Protein AF-A0A0B7C288-F1 (afdb_monomer)

Sequence (75 aa):
IINSSHNTYLTGRQFGGRSSVEMYRQVLLAGCRCVELDCWDGRNEDQEPIITHGKAMCTDILFKDVIQAIKETAF

Structure (mmCIF, N/CA/C/O backbone):
data_AF-A0A0B7C288-F1
#
_entry.id   AF-A0A0B7C288-F1
#
loop_
_atom_site.group_PDB
_atom_site.id
_atom_site.type_symbol
_atom_site.label_atom_id
_atom_site.label_alt_id
_atom_site.label_comp_id
_atom_site.label_asym_id
_atom_site.label_entity_id
_atom_site.label_seq_id
_atom_site.pdbx_PDB_ins_code
_atom_site.Cartn_x
_atom_site.Cartn_y
_atom_site.Cartn_z
_atom_site.occupancy
_atom_site.B_iso_or_equiv
_atom_site.auth_seq_id
_atom_site.auth_comp_id
_atom_site.auth_asym_id
_atom_site.auth_atom_id
_atom_site.pdbx_PDB_model_num
ATOM 1 N N . ILE A 1 1 ? 8.655 -20.036 -10.053 1.00 88.06 1 ILE A N 1
ATOM 2 C CA . ILE A 1 1 ? 9.169 -18.971 -9.154 1.00 88.06 1 ILE A CA 1
ATOM 3 C C . ILE A 1 1 ? 8.055 -17.944 -9.000 1.00 88.06 1 ILE A C 1
ATOM 5 O O . ILE A 1 1 ? 7.386 -17.683 -9.993 1.00 88.06 1 ILE A O 1
ATOM 9 N N . ILE A 1 2 ? 7.815 -17.427 -7.792 1.00 96.88 2 ILE A N 1
ATOM 10 C CA . ILE A 1 2 ? 6.841 -16.353 -7.533 1.00 96.88 2 ILE A CA 1
ATOM 11 C C . ILE A 1 2 ? 7.636 -15.064 -7.307 1.00 96.88 2 ILE A C 1
ATOM 13 O O . ILE A 1 2 ? 8.599 -15.081 -6.545 1.00 96.88 2 ILE A O 1
ATOM 17 N N . ASN A 1 3 ? 7.270 -13.979 -7.994 1.00 98.19 3 ASN A N 1
ATOM 18 C CA . ASN A 1 3 ? 7.867 -12.663 -7.768 1.00 98.19 3 ASN A CA 1
ATOM 19 C C . ASN A 1 3 ? 7.290 -12.062 -6.475 1.00 98.19 3 ASN A C 1
ATOM 21 O O . ASN A 1 3 ? 6.067 -11.943 -6.361 1.00 98.19 3 ASN A O 1
ATOM 25 N N . SER A 1 4 ? 8.156 -11.715 -5.523 1.00 98.44 4 SER A N 1
ATOM 26 C CA . SER A 1 4 ? 7.784 -11.361 -4.149 1.00 98.44 4 SER A CA 1
ATOM 27 C C . SER A 1 4 ? 8.495 -10.088 -3.690 1.00 98.44 4 SER A C 1
ATOM 29 O O . SER A 1 4 ? 9.656 -9.866 -4.030 1.00 98.44 4 SER A O 1
ATOM 31 N N . SER A 1 5 ? 7.816 -9.275 -2.883 1.00 98.50 5 SER A N 1
ATOM 32 C CA . SER A 1 5 ? 8.315 -8.026 -2.306 1.00 98.50 5 SER A CA 1
ATOM 33 C C . SER A 1 5 ? 8.265 -8.093 -0.778 1.00 98.50 5 SER A C 1
ATOM 35 O O . SER A 1 5 ? 7.264 -8.525 -0.217 1.00 98.50 5 SER A O 1
ATOM 37 N N . HIS A 1 6 ? 9.345 -7.656 -0.128 1.00 98.19 6 HIS A N 1
ATOM 38 C CA . HIS A 1 6 ? 9.495 -7.580 1.329 1.00 98.19 6 HIS A CA 1
ATOM 39 C C . HIS A 1 6 ? 9.433 -6.120 1.786 1.00 98.19 6 HIS A C 1
ATOM 41 O O . HIS A 1 6 ? 10.007 -5.252 1.119 1.00 98.19 6 HIS A O 1
ATOM 47 N N . ASN A 1 7 ? 8.760 -5.853 2.907 1.00 98.31 7 ASN A N 1
ATOM 48 C CA . ASN A 1 7 ? 8.431 -4.514 3.409 1.00 98.31 7 ASN A CA 1
ATOM 49 C C . ASN A 1 7 ? 7.947 -3.578 2.294 1.00 98.31 7 ASN A C 1
ATOM 51 O O . ASN A 1 7 ? 8.464 -2.473 2.118 1.00 98.31 7 ASN A O 1
ATOM 55 N N . THR A 1 8 ? 6.966 -4.045 1.513 1.00 98.69 8 THR A N 1
ATOM 56 C CA . THR A 1 8 ? 6.516 -3.411 0.263 1.00 98.69 8 THR A CA 1
ATOM 57 C C . THR A 1 8 ? 6.170 -1.935 0.432 1.00 98.69 8 THR A C 1
ATOM 59 O O . THR A 1 8 ? 6.423 -1.136 -0.460 1.00 98.69 8 THR A O 1
ATOM 62 N N . TYR A 1 9 ? 5.631 -1.554 1.586 1.00 98.44 9 TYR A N 1
ATOM 63 C CA . TYR A 1 9 ? 5.257 -0.182 1.902 1.00 98.44 9 TYR A CA 1
ATOM 64 C C . TYR A 1 9 ? 6.444 0.798 1.958 1.00 98.44 9 TYR A C 1
ATOM 66 O O . TYR A 1 9 ? 6.221 1.998 1.808 1.00 98.44 9 TYR A O 1
ATOM 74 N N . LEU A 1 10 ? 7.685 0.346 2.177 1.00 97.88 10 LEU A N 1
ATOM 75 C CA . LEU A 1 10 ? 8.833 1.233 2.376 1.00 97.88 10 LEU A CA 1
ATOM 76 C C . LEU A 1 10 ? 9.409 1.784 1.069 1.00 97.88 10 LEU A C 1
ATOM 78 O O . LEU A 1 10 ? 9.778 1.066 0.145 1.00 97.88 10 LEU A O 1
ATOM 82 N N . THR A 1 11 ? 9.620 3.095 1.069 1.00 94.81 11 THR A N 1
ATOM 83 C CA . THR A 1 11 ? 10.446 3.809 0.097 1.00 94.81 11 THR A CA 1
ATOM 84 C C . THR A 1 11 ? 11.787 4.157 0.743 1.00 94.81 11 THR A C 1
ATOM 86 O O . THR A 1 11 ? 11.899 5.021 1.619 1.00 94.81 11 THR A O 1
ATOM 89 N N . GLY A 1 12 ? 12.836 3.451 0.321 1.00 91.12 12 GLY A N 1
ATOM 90 C CA . GLY A 1 12 ? 14.205 3.686 0.774 1.00 91.12 12 GLY A CA 1
ATOM 91 C C . GLY A 1 12 ? 14.594 2.881 2.016 1.00 91.12 12 GLY A C 1
ATOM 92 O O . GLY A 1 12 ? 14.731 1.664 1.953 1.00 91.12 12 GLY A O 1
ATOM 93 N N . ARG A 1 13 ? 14.899 3.572 3.120 1.00 92.88 13 ARG A N 1
ATOM 94 C CA . ARG A 1 13 ? 15.571 2.980 4.290 1.00 92.88 13 ARG 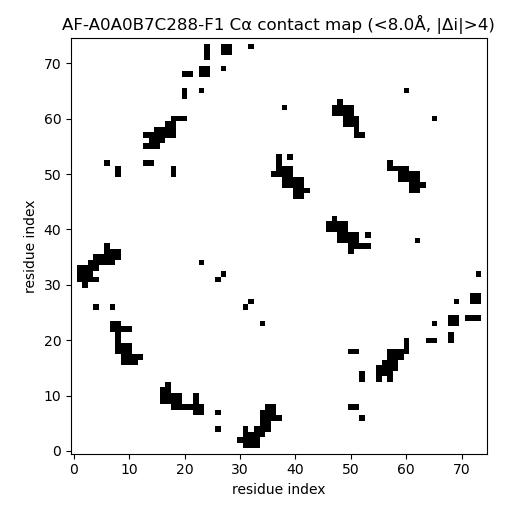A CA 1
ATOM 95 C C . ARG A 1 13 ? 14.604 2.211 5.197 1.00 92.88 13 ARG A C 1
ATOM 97 O O . ARG A 1 13 ? 13.469 2.631 5.381 1.00 92.88 13 ARG A O 1
ATOM 104 N N . GLN A 1 14 ? 15.114 1.156 5.839 1.00 95.56 14 GLN A N 1
ATOM 105 C CA . GLN A 1 14 ? 14.401 0.412 6.891 1.00 95.56 14 GLN A CA 1
ATOM 106 C C . GLN A 1 14 ? 14.196 1.245 8.166 1.00 95.56 14 GLN A C 1
ATOM 108 O O . GLN A 1 14 ? 13.262 1.001 8.912 1.00 95.56 14 GLN A O 1
ATOM 113 N N . PHE A 1 15 ? 15.041 2.250 8.410 1.00 95.25 15 PHE A N 1
ATOM 114 C CA . PHE A 1 15 ? 14.955 3.123 9.579 1.00 95.25 15 PHE A CA 1
ATOM 115 C C . PHE A 1 15 ? 14.898 4.590 9.153 1.00 95.25 15 PHE A C 1
ATOM 117 O O . PHE A 1 15 ? 15.696 5.024 8.315 1.00 95.25 15 PHE A O 1
ATOM 124 N N . 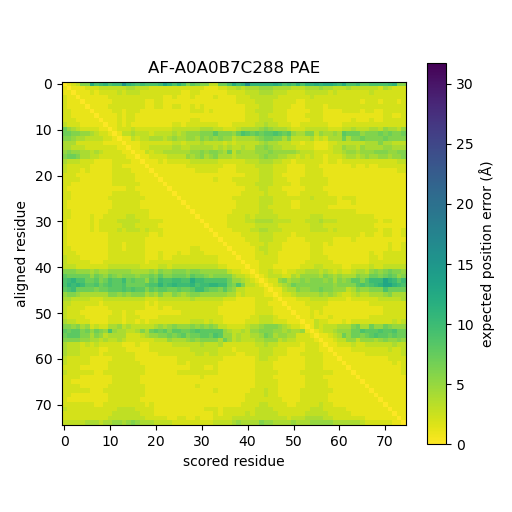GLY A 1 16 ? 13.947 5.349 9.701 1.00 91.81 16 GLY A N 1
ATOM 125 C CA . GLY A 1 16 ? 13.682 6.738 9.310 1.00 91.81 16 GLY A CA 1
ATOM 126 C C . GLY A 1 16 ? 13.197 6.889 7.862 1.00 91.81 16 GLY A C 1
ATOM 127 O O . GLY A 1 16 ? 13.346 7.958 7.270 1.00 91.81 16 GLY A O 1
ATOM 128 N N . GLY A 1 17 ? 12.712 5.802 7.251 1.00 94.25 17 GLY A N 1
ATOM 129 C CA . GLY A 1 17 ? 12.224 5.771 5.873 1.00 94.25 17 GLY A CA 1
ATOM 130 C C . GLY A 1 17 ? 10.796 6.290 5.731 1.00 94.25 17 GLY A C 1
ATOM 131 O O . GLY A 1 17 ? 10.089 6.527 6.709 1.00 94.2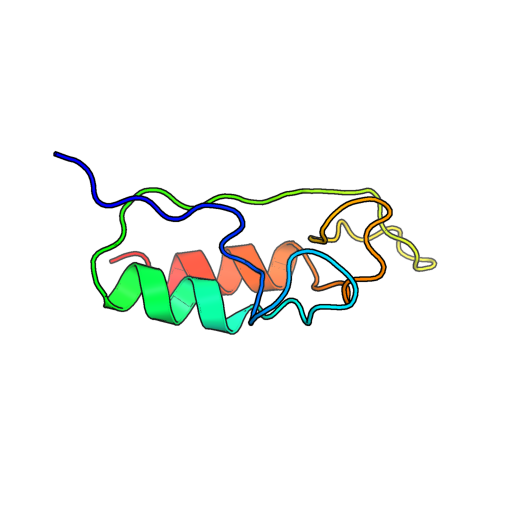5 17 GLY A O 1
ATOM 132 N N . ARG A 1 18 ? 10.343 6.449 4.487 1.00 97.31 18 ARG A N 1
ATOM 133 C CA . ARG A 1 18 ? 8.958 6.841 4.198 1.00 97.31 18 ARG A CA 1
ATOM 134 C C . ARG A 1 18 ? 8.161 5.628 3.750 1.00 97.31 18 ARG A C 1
ATOM 136 O O . ARG A 1 18 ? 8.601 4.922 2.849 1.00 97.31 18 ARG A O 1
ATOM 143 N N . SER A 1 19 ? 6.986 5.431 4.323 1.00 98.25 19 SER A N 1
ATOM 144 C CA . SER A 1 19 ? 6.002 4.467 3.834 1.00 98.25 19 SER A CA 1
ATOM 145 C C . SER A 1 19 ? 5.106 5.118 2.780 1.00 98.25 19 SER A C 1
ATOM 147 O O . SER A 1 19 ? 4.777 6.301 2.891 1.00 98.25 19 SER A O 1
ATOM 149 N N . SER A 1 20 ? 4.718 4.370 1.750 1.00 98.44 20 SER A N 1
ATOM 150 C CA . SER A 1 20 ? 3.873 4.856 0.661 1.00 98.44 20 SER A CA 1
ATOM 151 C C . SER A 1 20 ? 2.909 3.782 0.172 1.00 98.44 20 SER A C 1
ATOM 153 O O . SER A 1 20 ? 3.309 2.662 -0.140 1.00 98.44 20 SER A O 1
ATOM 155 N N . VAL A 1 21 ? 1.639 4.164 0.027 1.00 98.81 21 VAL A N 1
ATOM 156 C CA . VAL A 1 21 ? 0.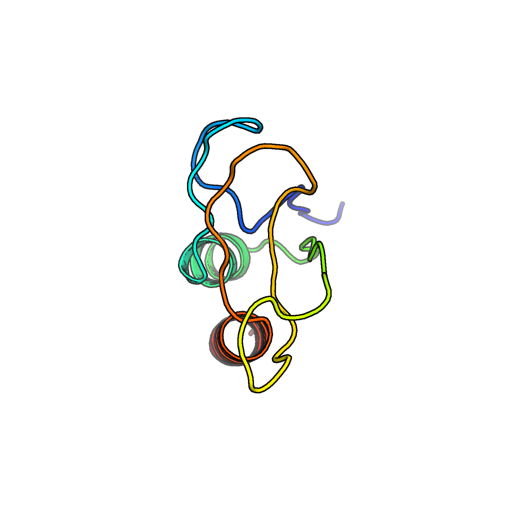600 3.337 -0.606 1.00 98.81 21 VAL A CA 1
ATOM 157 C C . VAL A 1 21 ? 0.966 3.021 -2.060 1.00 98.81 21 VAL A C 1
ATOM 159 O O . VAL A 1 21 ? 0.694 1.931 -2.554 1.00 98.81 21 VAL A O 1
ATOM 162 N N . GLU A 1 22 ? 1.641 3.951 -2.739 1.00 98.62 22 GLU A N 1
ATOM 163 C CA . GLU A 1 22 ? 1.970 3.817 -4.157 1.00 98.62 22 GLU A CA 1
ATOM 164 C C . GLU A 1 22 ? 2.928 2.660 -4.447 1.00 98.62 22 GLU A C 1
ATOM 166 O O . GLU A 1 22 ? 2.874 2.072 -5.523 1.00 98.62 22 GLU A O 1
ATOM 171 N N . MET A 1 23 ? 3.753 2.260 -3.475 1.00 98.44 23 MET A N 1
ATOM 172 C CA . MET A 1 23 ? 4.653 1.126 -3.670 1.00 98.44 23 MET A CA 1
ATOM 173 C C . MET A 1 23 ? 3.907 -0.176 -3.955 1.00 98.44 23 MET A C 1
ATOM 175 O O . MET A 1 23 ? 4.377 -0.965 -4.772 1.00 98.44 23 MET A O 1
ATOM 179 N N . TYR A 1 24 ? 2.724 -0.375 -3.365 1.00 98.88 24 TYR A N 1
ATOM 180 C CA . TYR A 1 24 ? 1.894 -1.543 -3.659 1.00 98.88 24 TYR A CA 1
ATOM 181 C C . TYR A 1 24 ? 1.426 -1.549 -5.115 1.00 98.88 24 TYR A C 1
ATOM 183 O O . TYR A 1 24 ? 1.529 -2.583 -5.772 1.00 98.88 24 TYR A O 1
ATOM 191 N N . ARG A 1 25 ? 0.997 -0.395 -5.647 1.00 98.81 25 ARG A N 1
ATOM 192 C CA . ARG A 1 25 ? 0.614 -0.272 -7.062 1.00 98.81 25 ARG A CA 1
ATOM 193 C C . ARG A 1 25 ? 1.783 -0.606 -7.975 1.00 98.81 25 ARG A C 1
ATOM 195 O O . ARG A 1 25 ? 1.661 -1.453 -8.855 1.00 98.81 25 ARG A O 1
ATOM 202 N N . GLN A 1 26 ? 2.933 0.014 -7.723 1.00 98.56 26 GLN A N 1
ATOM 203 C CA . GLN A 1 26 ? 4.121 -0.145 -8.559 1.00 98.56 26 GLN A CA 1
ATOM 204 C C . GLN A 1 26 ? 4.603 -1.598 -8.613 1.00 98.56 26 GLN A C 1
ATOM 206 O O . GLN A 1 26 ? 4.850 -2.117 -9.702 1.00 98.56 26 GLN A O 1
ATOM 211 N N . VAL A 1 27 ? 4.702 -2.292 -7.470 1.00 98.62 27 VAL A N 1
ATOM 212 C CA . VAL A 1 27 ? 5.176 -3.686 -7.481 1.00 98.62 27 VAL A CA 1
ATOM 213 C C . VAL A 1 27 ? 4.168 -4.628 -8.135 1.00 98.62 27 VAL A C 1
ATOM 215 O O . VAL A 1 27 ? 4.580 -5.532 -8.862 1.00 98.62 27 VAL A O 1
ATOM 218 N N . LEU A 1 28 ? 2.863 -4.424 -7.924 1.00 98.75 28 LEU A N 1
ATOM 219 C CA . LEU A 1 28 ? 1.827 -5.263 -8.529 1.00 98.75 28 LEU A CA 1
ATOM 220 C C . LEU A 1 28 ? 1.792 -5.088 -10.051 1.00 98.75 28 LEU A C 1
ATOM 222 O O . LEU A 1 28 ? 1.804 -6.098 -10.760 1.00 98.75 28 LEU A O 1
ATOM 226 N N . LEU A 1 29 ? 1.862 -3.845 -10.545 1.00 98.56 29 LEU A N 1
ATOM 227 C CA . LEU A 1 29 ? 1.973 -3.525 -11.975 1.00 98.56 29 LEU A CA 1
ATOM 228 C C . LEU A 1 29 ? 3.267 -4.073 -12.599 1.00 98.56 29 LEU A C 1
ATOM 230 O O . LEU A 1 29 ? 3.263 -4.498 -13.751 1.00 98.56 29 LEU A O 1
ATOM 234 N N . ALA A 1 30 ? 4.359 -4.144 -11.831 1.00 98.44 30 ALA A N 1
ATOM 235 C CA . ALA A 1 30 ? 5.612 -4.784 -12.242 1.00 98.44 30 ALA A CA 1
ATOM 236 C C . ALA A 1 30 ? 5.575 -6.329 -12.183 1.00 98.44 30 ALA A C 1
ATOM 238 O O . ALA A 1 30 ? 6.592 -6.990 -12.399 1.00 98.44 30 ALA A O 1
ATOM 239 N N . GLY A 1 31 ? 4.420 -6.929 -11.880 1.00 98.31 31 GLY A N 1
ATOM 240 C CA . GLY A 1 31 ? 4.225 -8.378 -11.874 1.00 98.31 31 GLY A CA 1
ATOM 241 C C . GLY A 1 31 ? 4.590 -9.074 -10.560 1.00 98.31 31 GLY A C 1
ATOM 242 O O . GLY A 1 31 ? 4.667 -10.302 -10.530 1.00 98.31 31 GLY A O 1
ATOM 243 N N . CYS A 1 32 ? 4.803 -8.339 -9.464 1.00 98.44 32 CYS A N 1
ATOM 244 C CA . CYS A 1 32 ? 4.894 -8.933 -8.127 1.00 98.44 32 CYS A CA 1
ATOM 245 C C . CYS A 1 32 ? 3.565 -9.600 -7.762 1.00 98.44 32 CYS A C 1
ATOM 247 O O . CYS A 1 32 ? 2.506 -9.043 -8.044 1.00 98.44 32 CYS A O 1
ATOM 249 N N . ARG A 1 33 ? 3.605 -10.791 -7.159 1.00 98.44 33 ARG A N 1
ATOM 250 C CA . ARG A 1 33 ? 2.425 -11.591 -6.776 1.00 98.44 33 ARG A CA 1
ATOM 251 C C . ARG A 1 33 ? 2.395 -11.944 -5.283 1.00 98.44 33 ARG A C 1
ATOM 253 O O . ARG A 1 33 ? 1.492 -12.652 -4.850 1.00 98.44 33 ARG A O 1
ATOM 260 N N . CYS A 1 34 ? 3.361 -11.460 -4.505 1.00 98.62 34 CYS A N 1
ATOM 261 C CA . CYS A 1 34 ? 3.416 -11.600 -3.053 1.00 98.62 34 CYS A CA 1
ATOM 262 C C . CYS A 1 34 ? 3.953 -10.296 -2.446 1.00 98.62 34 CYS A C 1
ATOM 264 O O . CYS A 1 34 ? 5.053 -9.873 -2.792 1.00 98.62 34 CYS A O 1
ATOM 266 N N . VAL A 1 35 ? 3.171 -9.645 -1.587 1.00 98.81 35 VAL A N 1
ATOM 267 C CA . VAL A 1 35 ? 3.505 -8.360 -0.949 1.00 98.81 35 VAL A CA 1
ATOM 268 C C . VAL A 1 35 ? 3.336 -8.471 0.561 1.00 98.81 35 VAL A C 1
ATOM 270 O O . VAL A 1 35 ? 2.514 -9.253 1.035 1.00 98.81 35 VAL A O 1
ATOM 273 N N . GLU A 1 36 ? 4.101 -7.682 1.305 1.00 98.81 36 GLU A N 1
ATOM 274 C CA . GLU A 1 36 ? 4.121 -7.700 2.770 1.00 98.81 36 GLU A CA 1
ATOM 275 C C . GLU A 1 36 ? 3.435 -6.464 3.354 1.00 98.81 36 GLU A C 1
ATOM 277 O O . GLU A 1 36 ? 3.633 -5.351 2.861 1.00 98.81 36 GLU A O 1
ATOM 282 N N . LEU A 1 37 ? 2.624 -6.674 4.394 1.00 98.75 37 LEU A N 1
ATOM 283 C CA . LEU A 1 37 ? 1.870 -5.647 5.110 1.00 98.75 37 LEU A CA 1
ATOM 284 C C . LEU A 1 37 ? 2.160 -5.775 6.613 1.00 98.75 37 LEU A C 1
ATOM 286 O O . LEU A 1 37 ? 1.642 -6.680 7.266 1.00 98.75 37 LEU A O 1
ATOM 290 N N . ASP A 1 38 ? 2.917 -4.832 7.170 1.00 98.44 38 ASP A N 1
ATOM 291 C CA . ASP A 1 38 ? 3.180 -4.778 8.613 1.00 98.44 38 ASP A CA 1
ATOM 292 C C . ASP A 1 38 ? 2.092 -3.965 9.309 1.00 98.44 38 ASP A C 1
ATOM 294 O O . ASP A 1 38 ? 2.182 -2.740 9.402 1.00 98.44 38 ASP A O 1
ATOM 298 N N . CYS A 1 39 ? 1.037 -4.639 9.763 1.00 98.25 39 CYS A N 1
ATOM 299 C CA . CYS A 1 39 ? -0.118 -3.996 10.384 1.00 98.25 39 CYS A CA 1
ATOM 300 C C . CYS A 1 39 ? 0.116 -3.675 11.866 1.00 98.25 39 CYS A C 1
ATOM 302 O O . CYS A 1 39 ? 0.607 -4.512 12.624 1.00 98.25 39 CYS A O 1
ATOM 304 N N . TRP A 1 40 ? -0.302 -2.480 12.283 1.00 97.50 40 TRP A N 1
ATOM 305 C CA . TRP A 1 40 ? -0.264 -2.015 13.670 1.00 97.50 40 TRP A CA 1
ATOM 306 C C . TRP A 1 40 ? -1.575 -1.329 14.051 1.00 97.50 40 TRP A C 1
ATOM 308 O O . TRP A 1 40 ? -2.297 -0.821 13.186 1.00 97.50 40 TRP A O 1
ATOM 318 N N . ASP A 1 41 ? -1.838 -1.271 15.355 1.00 96.56 41 ASP A N 1
ATOM 319 C CA . ASP A 1 41 ? -2.950 -0.503 15.912 1.00 96.56 41 ASP A CA 1
ATOM 320 C C . ASP A 1 41 ? -2.826 0.987 15.559 1.00 96.56 41 ASP A C 1
ATOM 322 O O . ASP A 1 41 ? -1.725 1.555 15.500 1.00 96.56 41 ASP A O 1
ATOM 326 N N . GLY A 1 42 ? -3.975 1.620 15.320 1.00 94.19 42 GLY A N 1
ATOM 327 C CA . GLY A 1 42 ? -4.052 3.031 14.972 1.00 94.19 42 GLY A CA 1
ATOM 328 C C . GLY A 1 42 ? -3.571 3.947 16.091 1.00 94.19 42 GLY A C 1
ATOM 329 O O . GLY A 1 42 ? -3.826 3.725 17.272 1.00 94.19 42 GLY A O 1
ATOM 330 N N . ARG A 1 43 ? -2.880 5.025 15.713 1.00 88.62 43 ARG A N 1
ATOM 331 C CA . ARG A 1 43 ? -2.391 6.048 16.656 1.00 88.62 43 ARG A CA 1
ATOM 332 C C . ARG A 1 43 ? -3.341 7.241 16.800 1.00 88.62 43 ARG A C 1
ATOM 334 O O . ARG A 1 43 ? -3.104 8.096 17.648 1.00 88.62 43 ARG A O 1
ATOM 341 N N . ASN A 1 44 ? -4.366 7.328 15.952 1.00 83.56 44 ASN A N 1
ATOM 342 C CA . ASN A 1 44 ? -5.369 8.393 15.955 1.00 83.56 44 ASN A CA 1
ATOM 343 C C . ASN A 1 44 ? -6.558 8.049 16.869 1.00 83.56 44 ASN A C 1
ATOM 345 O O . ASN A 1 44 ? -6.682 6.924 17.347 1.00 83.56 44 ASN A O 1
ATOM 349 N N . GLU A 1 45 ? -7.441 9.020 17.104 1.00 89.25 45 GLU A N 1
ATOM 350 C CA . GLU A 1 45 ? -8.642 8.847 17.939 1.00 89.25 45 GLU A CA 1
ATOM 351 C C . GLU A 1 45 ? -9.561 7.733 17.417 1.00 89.25 45 GLU A C 1
ATOM 353 O O . GLU A 1 45 ? -10.106 6.964 18.204 1.00 89.25 45 GLU A O 1
ATOM 358 N N . ASP A 1 46 ? -9.646 7.588 16.092 1.00 90.88 46 ASP A N 1
ATOM 359 C CA . ASP A 1 46 ? -10.450 6.561 15.423 1.00 90.88 46 ASP A CA 1
ATOM 360 C C . ASP A 1 46 ? -9.833 5.152 15.488 1.00 90.88 46 ASP A C 1
ATOM 362 O O . ASP A 1 46 ? -10.463 4.187 15.059 1.00 90.88 46 ASP A O 1
ATOM 366 N N . GLN A 1 47 ? -8.601 5.024 16.003 1.00 94.19 47 GLN A N 1
ATOM 367 C CA . GLN A 1 47 ? -7.851 3.765 16.108 1.00 94.19 47 GLN A CA 1
ATOM 368 C C . GLN A 1 47 ? -7.790 2.987 14.777 1.00 94.19 47 GLN A C 1
ATOM 370 O O . GLN A 1 47 ? -7.741 1.756 14.761 1.00 94.19 47 GLN A O 1
ATOM 375 N N . GLU A 1 48 ? -7.776 3.698 13.643 1.00 96.75 48 GLU A N 1
ATOM 376 C CA . GLU A 1 48 ? -7.741 3.062 12.324 1.00 96.75 48 GLU A CA 1
ATOM 377 C C . GLU A 1 48 ? -6.412 2.310 12.127 1.00 96.75 48 GLU A C 1
ATOM 379 O O . GLU A 1 48 ? -5.352 2.915 12.314 1.00 96.75 48 GLU A O 1
ATOM 384 N N . PRO A 1 49 ? -6.425 1.028 11.705 1.00 98.00 49 PRO A N 1
ATOM 385 C CA . PRO A 1 49 ? -5.198 0.266 11.503 1.00 98.00 49 PRO A CA 1
ATOM 386 C C . PRO A 1 49 ? -4.249 0.939 10.510 1.00 98.00 49 PRO A C 1
ATOM 388 O O . PRO A 1 49 ? -4.654 1.410 9.439 1.00 98.00 49 PRO A O 1
ATOM 391 N N . ILE A 1 50 ? -2.964 0.931 10.849 1.00 98.06 50 ILE A N 1
ATOM 392 C CA . ILE A 1 50 ? -1.895 1.522 10.042 1.00 98.06 50 ILE A CA 1
ATOM 393 C C . ILE A 1 50 ? -0.920 0.453 9.551 1.00 98.06 50 ILE A C 1
ATOM 395 O O . ILE A 1 50 ? -0.867 -0.660 10.075 1.00 98.06 50 ILE A O 1
ATOM 399 N N . ILE A 1 51 ? -0.115 0.817 8.555 1.00 98.50 51 ILE A N 1
ATOM 400 C CA . ILE A 1 51 ? 1.053 0.062 8.108 1.00 98.50 51 ILE A CA 1
ATOM 401 C C . ILE A 1 51 ? 2.306 0.912 8.308 1.00 98.50 51 ILE A C 1
ATOM 403 O O . ILE A 1 51 ? 2.354 2.070 7.881 1.00 98.50 51 ILE A O 1
ATOM 407 N N . THR A 1 52 ? 3.311 0.343 8.974 1.00 97.62 52 THR A N 1
ATOM 408 C CA . THR A 1 52 ? 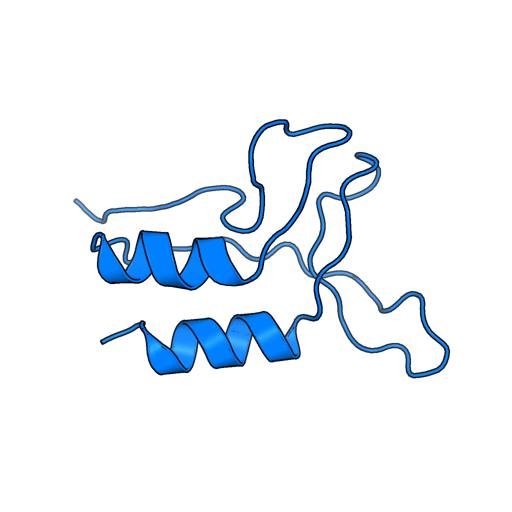4.600 0.994 9.253 1.00 97.62 52 THR A CA 1
ATOM 409 C C . THR A 1 52 ? 5.645 -0.031 9.691 1.00 97.62 52 THR A C 1
ATOM 411 O O . THR A 1 52 ? 5.303 -1.120 10.153 1.00 97.62 52 THR A O 1
ATOM 414 N N . HIS A 1 53 ? 6.927 0.340 9.634 1.00 97.56 53 HIS A N 1
ATOM 415 C CA . HIS A 1 53 ? 7.979 -0.474 10.234 1.00 97.56 53 HIS 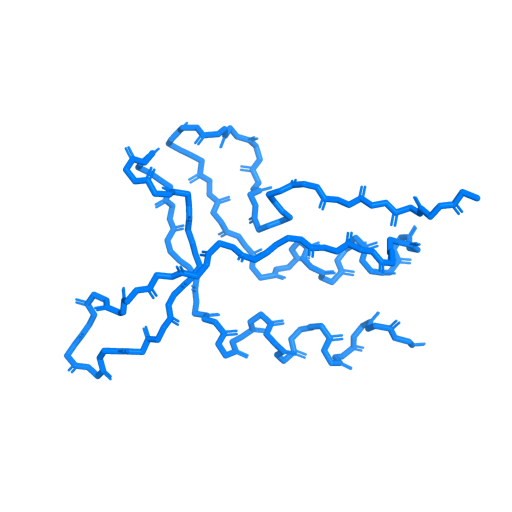A CA 1
ATOM 416 C C . HIS A 1 53 ? 8.072 -0.164 11.736 1.00 97.56 53 HIS A C 1
ATOM 418 O O . HIS A 1 53 ? 8.484 0.920 12.166 1.00 97.56 53 HIS A O 1
ATOM 424 N N . GLY A 1 54 ? 7.672 -1.143 12.550 1.00 91.06 54 GLY A N 1
ATOM 425 C CA . GLY A 1 54 ? 7.608 -1.026 14.006 1.00 91.06 54 GLY A CA 1
ATOM 426 C C . GLY A 1 54 ? 8.882 -0.487 14.649 1.00 91.06 54 GLY A C 1
ATOM 427 O O . GLY A 1 54 ? 9.968 -1.012 14.424 1.00 91.06 54 GLY A O 1
ATOM 428 N N . LYS A 1 55 ? 8.740 0.547 15.492 1.00 88.12 55 LYS A N 1
ATOM 429 C CA . LYS A 1 55 ? 9.837 1.188 16.252 1.00 88.12 55 LYS A CA 1
ATOM 430 C C . LYS A 1 55 ? 11.011 1.689 15.387 1.00 88.12 55 LYS A C 1
ATOM 432 O O . LYS A 1 55 ? 12.063 2.012 15.931 1.00 88.12 55 LYS A O 1
ATOM 437 N N . ALA A 1 56 ? 10.829 1.808 14.070 1.00 92.31 56 ALA A N 1
ATOM 438 C CA . ALA A 1 56 ? 11.888 2.170 13.131 1.00 92.31 56 ALA A CA 1
ATOM 439 C C . ALA A 1 56 ? 11.833 3.637 12.661 1.00 92.31 56 ALA A C 1
ATOM 441 O O . ALA A 1 56 ? 12.554 4.025 11.747 1.00 92.31 56 ALA A O 1
ATOM 442 N N . MET A 1 57 ? 10.982 4.468 13.277 1.00 91.81 57 MET A N 1
ATOM 443 C CA . MET A 1 57 ? 10.766 5.879 12.909 1.00 91.81 57 MET A CA 1
ATOM 444 C C . MET A 1 57 ? 10.356 6.093 11.439 1.00 91.81 57 MET A C 1
ATOM 446 O O . MET A 1 57 ? 10.648 7.136 10.855 1.00 91.81 57 MET A O 1
ATOM 450 N N . CYS A 1 58 ? 9.693 5.110 10.831 1.00 95.50 58 CYS A N 1
ATOM 451 C CA . CYS A 1 58 ? 9.105 5.249 9.504 1.00 95.50 58 CYS A CA 1
ATOM 452 C C . CYS A 1 58 ? 7.754 5.974 9.569 1.00 95.50 58 CYS A C 1
ATOM 454 O O . CYS A 1 58 ? 7.087 5.963 10.604 1.00 95.50 58 CYS A O 1
ATOM 456 N N . THR A 1 59 ? 7.348 6.611 8.467 1.00 96.44 59 THR A N 1
ATOM 457 C CA . THR A 1 59 ? 6.013 7.228 8.387 1.00 96.44 59 THR A CA 1
ATOM 458 C C . THR A 1 59 ? 4.920 6.164 8.347 1.00 96.44 59 THR A C 1
ATOM 460 O O . THR A 1 59 ? 5.138 5.066 7.839 1.00 96.44 59 THR A O 1
ATOM 463 N N . ASP A 1 60 ? 3.730 6.506 8.827 1.00 96.50 60 ASP A N 1
ATOM 464 C CA . ASP A 1 60 ? 2.580 5.605 8.821 1.00 96.50 60 ASP A CA 1
ATOM 465 C C . ASP A 1 60 ? 1.724 5.846 7.564 1.00 96.50 60 ASP A C 1
ATOM 467 O O . ASP A 1 60 ? 1.619 6.977 7.082 1.00 96.50 60 ASP A O 1
ATOM 471 N N . ILE A 1 61 ? 1.111 4.789 7.032 1.00 97.94 61 ILE A N 1
ATOM 472 C CA . ILE A 1 61 ? 0.049 4.862 6.013 1.00 97.94 61 ILE A CA 1
ATOM 473 C C . ILE A 1 61 ? -1.166 4.071 6.497 1.00 97.94 61 ILE A C 1
ATOM 475 O O . ILE A 1 61 ? -1.013 3.123 7.264 1.00 97.94 61 ILE A O 1
ATOM 479 N N . LEU A 1 62 ? -2.372 4.438 6.068 1.00 98.12 62 LEU A N 1
ATOM 480 C CA . LEU A 1 62 ? -3.584 3.746 6.507 1.00 98.12 62 LEU A CA 1
ATOM 481 C C . LEU A 1 62 ? -3.708 2.384 5.817 1.00 98.12 62 LEU A C 1
ATOM 483 O O . LEU A 1 62 ? -3.520 2.265 4.604 1.00 98.12 62 LEU A O 1
ATOM 487 N N . PHE A 1 63 ? -4.090 1.360 6.580 1.00 98.56 63 PHE A N 1
ATOM 488 C CA . PHE A 1 63 ? -4.333 0.019 6.048 1.00 98.56 63 PHE A CA 1
ATOM 489 C C . PHE A 1 63 ? -5.397 0.032 4.941 1.00 98.56 63 PHE A C 1
ATOM 491 O O . PHE A 1 63 ? -5.217 -0.594 3.897 1.00 98.56 63 PHE A O 1
ATOM 498 N N . LYS A 1 64 ? -6.482 0.798 5.134 1.00 98.25 64 LYS A N 1
ATOM 499 C CA . LYS A 1 64 ? -7.587 0.897 4.165 1.00 98.25 64 LYS A CA 1
ATOM 500 C C . LYS A 1 64 ? -7.122 1.370 2.783 1.00 98.25 64 LYS A C 1
ATOM 502 O O . LYS A 1 64 ? -7.547 0.810 1.774 1.00 98.25 64 LYS A O 1
ATOM 507 N N . ASP A 1 65 ? -6.199 2.330 2.741 1.00 98.69 65 ASP A N 1
ATOM 508 C CA . ASP A 1 65 ? -5.686 2.893 1.490 1.00 98.69 65 ASP A CA 1
ATOM 509 C C . ASP A 1 65 ? -4.809 1.875 0.752 1.00 98.69 65 ASP A C 1
ATOM 511 O O . ASP A 1 65 ? -4.853 1.780 -0.475 1.00 98.69 65 ASP A O 1
ATOM 515 N N . VAL A 1 66 ? -4.053 1.064 1.499 1.00 98.81 66 VAL A N 1
ATOM 516 C CA . VAL A 1 66 ? -3.245 -0.029 0.944 1.00 98.81 66 VAL A CA 1
ATOM 517 C C . VAL A 1 66 ? -4.122 -1.120 0.338 1.00 98.81 66 VAL A C 1
ATOM 519 O O . VAL A 1 66 ? -3.872 -1.538 -0.791 1.00 98.81 66 VAL A O 1
ATOM 522 N N . ILE A 1 67 ? -5.184 -1.547 1.026 1.00 98.81 67 ILE A N 1
ATOM 523 C CA . ILE A 1 67 ? -6.1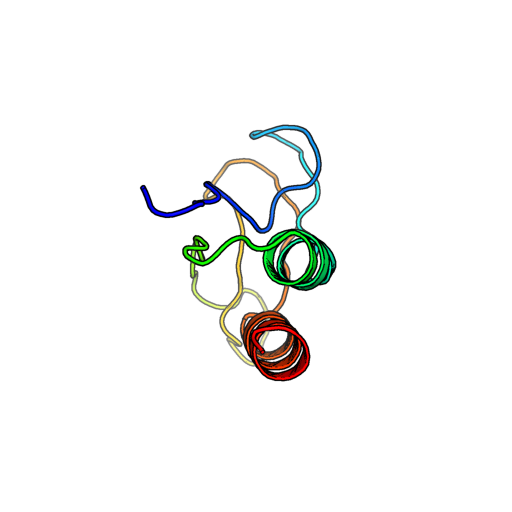13 -2.549 0.479 1.00 98.81 67 ILE A CA 1
ATOM 524 C C . ILE A 1 67 ? -6.811 -2.032 -0.783 1.00 98.81 67 ILE A C 1
ATOM 526 O O . ILE A 1 67 ? -6.951 -2.777 -1.756 1.00 98.81 67 ILE A O 1
ATOM 530 N N . GLN A 1 68 ? -7.196 -0.755 -0.804 1.00 98.88 68 GLN A N 1
ATOM 531 C CA . GLN A 1 68 ? -7.786 -0.131 -1.986 1.00 98.88 68 GLN A CA 1
ATOM 532 C C . GLN A 1 68 ? -6.795 -0.095 -3.165 1.00 98.88 68 GLN A C 1
ATOM 534 O O . GLN A 1 68 ? -7.156 -0.475 -4.277 1.00 98.88 68 GLN A O 1
ATOM 539 N N . ALA A 1 69 ? -5.529 0.253 -2.923 1.00 98.81 69 ALA A N 1
ATOM 540 C CA . ALA A 1 69 ? -4.483 0.242 -3.947 1.00 98.81 69 ALA A CA 1
ATOM 541 C C . ALA A 1 69 ? -4.196 -1.161 -4.507 1.00 98.81 69 ALA A C 1
ATOM 543 O O . ALA A 1 69 ? -4.034 -1.328 -5.718 1.00 98.81 69 ALA A O 1
ATOM 544 N N . ILE A 1 70 ? -4.169 -2.181 -3.642 1.00 98.81 70 ILE A N 1
ATOM 545 C CA . ILE A 1 70 ? -4.015 -3.579 -4.061 1.00 98.81 70 ILE A CA 1
ATOM 546 C C . ILE A 1 70 ? -5.205 -3.994 -4.932 1.00 98.81 70 ILE A C 1
ATOM 548 O O . ILE A 1 70 ? -5.003 -4.533 -6.015 1.00 98.81 70 ILE A O 1
ATOM 552 N N . LYS A 1 71 ? -6.441 -3.691 -4.512 1.00 98.75 71 LYS A N 1
ATOM 553 C CA . LYS A 1 71 ? -7.656 -3.985 -5.291 1.00 98.75 71 LYS A CA 1
ATOM 554 C C . LYS A 1 71 ? -7.615 -3.371 -6.695 1.00 98.75 71 LYS A C 1
ATOM 556 O O . LYS A 1 71 ? -8.085 -4.000 -7.635 1.00 98.75 71 LYS A O 1
ATOM 561 N N . GLU A 1 72 ? -7.073 -2.165 -6.830 1.00 98.69 72 GLU A N 1
ATOM 562 C CA . GLU A 1 72 ? -6.978 -1.440 -8.105 1.00 98.69 72 GLU A CA 1
ATOM 563 C C . GLU A 1 72 ? -5.949 -2.014 -9.081 1.00 98.69 72 GLU A C 1
ATOM 565 O O . GLU A 1 72 ? -6.087 -1.805 -10.281 1.00 98.69 72 GLU A O 1
ATOM 570 N N . THR A 1 73 ? -4.900 -2.675 -8.585 1.00 98.69 73 THR A N 1
ATOM 571 C CA . THR A 1 73 ? -3.703 -2.992 -9.391 1.00 98.69 73 THR A CA 1
ATOM 572 C C . THR A 1 73 ? -3.272 -4.453 -9.334 1.00 98.69 73 THR A C 1
ATOM 574 O O . THR A 1 73 ? -2.297 -4.840 -9.979 1.00 98.69 73 THR A O 1
ATOM 577 N N . ALA A 1 74 ? -3.983 -5.290 -8.574 1.00 97.44 74 ALA A N 1
ATOM 578 C CA . ALA A 1 74 ? -3.657 -6.702 -8.454 1.00 97.44 74 ALA A CA 1
ATOM 579 C C . ALA A 1 74 ? -3.836 -7.471 -9.768 1.00 97.44 74 ALA A C 1
ATOM 581 O O . ALA A 1 74 ? -3.122 -8.452 -9.955 1.00 97.44 74 ALA A O 1
ATOM 582 N N . PHE A 1 75 ? -4.730 -7.063 -10.671 1.00 94.81 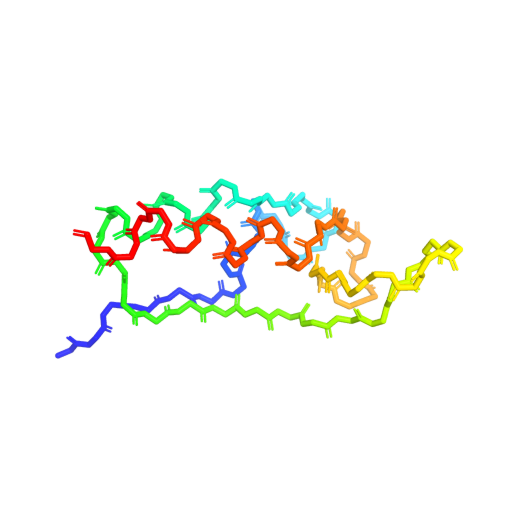75 PHE A N 1
ATOM 583 C CA . PHE A 1 75 ? -5.023 -7.747 -11.940 1.00 94.81 75 PHE A CA 1
ATOM 584 C C . PHE A 1 75 ? -5.327 -6.738 -13.045 1.00 94.81 75 PHE A C 1
ATOM 586 O O . PHE A 1 75 ? -5.171 -7.128 -14.222 1.00 94.81 75 PHE A O 1
#

Radius of gyration: 12.22 Å; Cα contacts (8 Å, |Δi|>4): 141; chains: 1; bounding box: 26×28×30 Å

Mean predicted aligned error: 2.43 Å

Organism: NCBI:txid1028688

pLDDT: mean 96.56, std 3.27, range [83.56, 98.88]

InterPro domains:
  IPR000909 Phosphatidylinositol-specific phospholipase C, X domain [PF00388] (2-75)
  IPR000909 Phosphatidylinositol-specific phospholipase C, X domain [SM00148] (2-75)
  IPR001192 Phosphoinositide phospholipase C family [PTHR10336] (2-75)
  IPR017946 PLC-like phosphodiesterase, TIM beta/alpha-barrel domain superfamily [G3DSA:3.20.20.190] (1-75)
  IPR017946 PLC-like phosphodiesterase, TIM beta/alpha-barrel domain superfamily [SSF51695] (2-75)

Foldseek 3Di:
DAAEDDLQQFDDDLALTEGDLVSLQVCLQVRHQYYDFQWDFAPDPVRFIWGDNPPRNYDIDGPVSNVVSCVVRND

Secondary structure (DSSP, 8-state):
---B-SSTTEES-SSSPEE-THHHHHHHHTT--B----EE---STT---EE--TTTTPPPEEHHHHHHHHHHH--

Solvent-accessible surface area (backbone atoms only — not comparable to full-atom values): 4267 Å² total; per-residue (Å²): 138,80,46,68,44,78,63,33,39,55,52,84,48,82,60,65,18,42,43,40,56,61,42,47,33,54,42,27,68,71,60,37,80,40,76,41,80,52,75,43,82,28,91,55,96,84,45,55,47,23,31,45,54,81,97,25,68,36,39,74,39,54,41,70,57,38,54,52,34,40,71,75,32,69,124

Nearest PDB structures (foldseek):
  4qj3-assembly1_B  TM=9.812E-01  e=3.568E-10  Homo sapiens
  4qj4-assembly1_B  TM=9.824E-01  e=5.021E-10  Homo sapien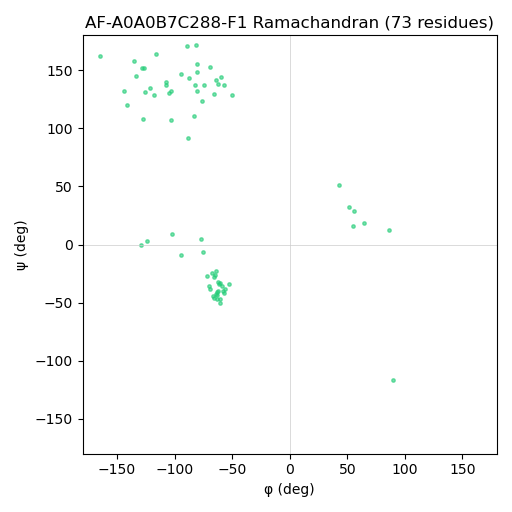s
  2fju-assembly1_B  TM=9.846E-01  e=6.599E-10  Homo sapiens
  4gnk-assembly1_B  TM=9.789E-01  e=1.221E-09  Homo sapiens
  4gnk-assembly2_D  TM=9.789E-01  e=1.839E-09  Homo sapiens